Protein AF-A0A2Z5YSB1-F1 (afdb_monomer_lite)

pLDDT: mean 77.32, std 19.32, range [43.06, 97.56]

Secondary structure (DSSP, 8-state):
----S--S---EEEETTEEEE-----HHHHHHHHHHHHHHT--HHHHHHHHHHHHHHHHHHTT---------

Foldseek 3Di:
DPPPDQPPDFDWDDDVPDTDTDDDDDPVVVVVLVVVCVVVVHDSVVVVVVVVVVVVVVVVVVPDPPPVPPDD

Sequence (72 aa):
MLQSAAEKSVAIIAEEGVVRVTASLSRAQEQALKELAAKHKVSVAWLVRYAVDQLVEQGREAQLPLDFARRR

Radius of gyration: 17.85 Å; chains: 1; bounding box: 40×34×57 Å

Structure (mmCIF, N/CA/C/O backbone):
data_AF-A0A2Z5YSB1-F1
#
_entry.id   AF-A0A2Z5YSB1-F1
#
loop_
_atom_site.group_PDB
_atom_site.id
_atom_site.type_symbol
_atom_site.label_atom_id
_atom_site.label_alt_id
_atom_site.label_comp_id
_atom_site.label_asym_id
_atom_site.label_entity_id
_atom_site.label_seq_id
_atom_site.pdbx_PDB_ins_code
_atom_site.Cartn_x
_atom_site.Cartn_y
_atom_site.Cartn_z
_atom_site.occupancy
_atom_site.B_iso_or_equiv
_atom_site.auth_seq_id
_atom_site.auth_comp_id
_atom_site.auth_asym_id
_atom_site.auth_atom_id
_atom_site.pdbx_PDB_model_num
ATOM 1 N N . MET A 1 1 ? 26.326 14.689 1.507 1.00 43.59 1 MET A N 1
ATOM 2 C CA . MET A 1 1 ? 26.266 13.262 1.889 1.00 43.59 1 MET A CA 1
ATOM 3 C C . MET A 1 1 ? 24.845 12.943 2.334 1.00 43.59 1 MET A C 1
ATOM 5 O O . MET A 1 1 ? 24.459 13.366 3.410 1.00 43.59 1 MET A O 1
ATOM 9 N N . LEU A 1 2 ? 24.042 12.299 1.482 1.00 46.16 2 LEU A N 1
ATOM 10 C CA . LEU A 1 2 ? 22.637 11.938 1.758 1.00 46.16 2 LEU A CA 1
ATOM 11 C C . LEU A 1 2 ? 22.298 10.600 1.068 1.00 46.16 2 LEU A C 1
ATOM 13 O O . LEU A 1 2 ? 21.266 10.436 0.433 1.00 46.16 2 LEU A O 1
ATOM 17 N N . GLN A 1 3 ? 23.224 9.644 1.158 1.00 46.75 3 GLN A N 1
ATOM 18 C CA . GLN A 1 3 ? 23.092 8.291 0.611 1.00 46.75 3 GLN A CA 1
ATOM 19 C C . GLN A 1 3 ? 23.466 7.269 1.692 1.00 46.75 3 GLN A C 1
ATOM 21 O O . GLN A 1 3 ? 24.499 6.628 1.588 1.00 46.75 3 GLN A O 1
ATOM 26 N N . SER A 1 4 ? 22.704 7.169 2.787 1.00 48.88 4 SER A N 1
ATOM 27 C CA . SER A 1 4 ? 22.872 6.041 3.726 1.00 48.88 4 SER A CA 1
ATOM 28 C C . SER A 1 4 ? 21.725 5.929 4.743 1.00 48.88 4 SER A C 1
ATOM 30 O O . SER A 1 4 ? 21.920 6.047 5.949 1.00 48.88 4 SER A O 1
ATOM 32 N N . ALA A 1 5 ? 20.484 5.767 4.275 1.00 43.06 5 ALA A N 1
ATOM 33 C CA . ALA A 1 5 ? 1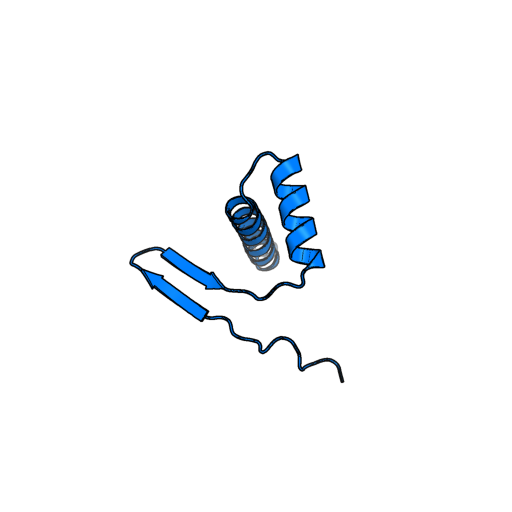9.363 5.448 5.176 1.00 43.06 5 ALA A CA 1
ATOM 34 C C . ALA A 1 5 ? 18.366 4.417 4.621 1.00 43.06 5 ALA A C 1
ATOM 36 O O . ALA A 1 5 ? 17.512 3.944 5.367 1.00 43.06 5 ALA A O 1
ATOM 37 N N . ALA A 1 6 ? 18.477 4.037 3.344 1.00 45.41 6 ALA A N 1
ATOM 38 C CA . ALA A 1 6 ? 17.529 3.138 2.685 1.00 45.41 6 ALA A CA 1
ATOM 39 C C . ALA A 1 6 ? 17.995 1.668 2.607 1.00 45.41 6 ALA A C 1
ATOM 41 O O . ALA A 1 6 ? 17.322 0.856 1.988 1.00 45.41 6 ALA A O 1
ATOM 42 N N . GLU A 1 7 ? 19.100 1.290 3.259 1.00 47.25 7 GLU A N 1
ATOM 43 C CA . GLU A 1 7 ? 19.560 -0.113 3.349 1.00 47.25 7 GLU A CA 1
ATOM 44 C C . GLU A 1 7 ? 18.898 -0.901 4.497 1.00 47.25 7 GLU A C 1
ATOM 46 O O . GLU A 1 7 ? 19.449 -1.873 5.009 1.00 47.25 7 GLU A O 1
ATOM 51 N N . LYS A 1 8 ? 17.704 -0.504 4.951 1.00 48.69 8 LYS A N 1
ATOM 52 C CA . LYS A 1 8 ? 16.993 -1.232 6.012 1.00 48.69 8 LYS A CA 1
ATOM 53 C C . LYS A 1 8 ? 15.975 -2.212 5.434 1.00 48.69 8 LYS A C 1
ATOM 55 O O . LYS A 1 8 ? 14.790 -1.919 5.328 1.00 48.69 8 LYS A O 1
ATOM 60 N N . SER A 1 9 ? 16.501 -3.397 5.134 1.00 50.34 9 SER A N 1
ATOM 61 C CA . SER A 1 9 ? 15.836 -4.698 5.266 1.00 50.34 9 SER A CA 1
ATOM 62 C C . SER A 1 9 ? 14.540 -4.881 4.475 1.00 50.34 9 SER A C 1
ATOM 64 O O . SER A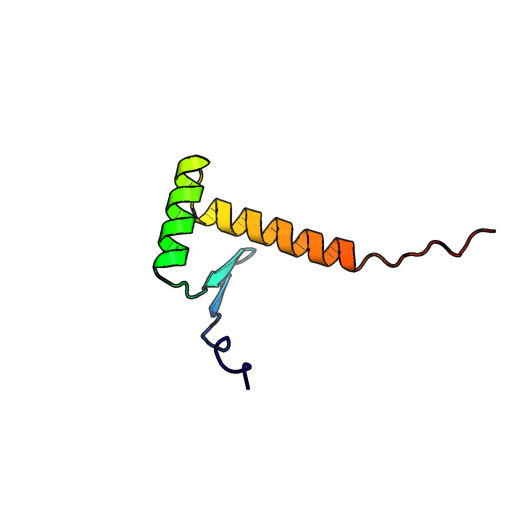 1 9 ? 13.449 -4.925 5.041 1.00 50.34 9 SER A O 1
ATOM 66 N N . VAL A 1 10 ? 14.671 -5.091 3.166 1.00 54.59 10 VAL A N 1
ATOM 67 C CA . VAL A 1 10 ? 13.609 -5.728 2.381 1.00 54.59 10 VAL A CA 1
ATOM 68 C C . VAL A 1 10 ? 13.748 -7.242 2.547 1.00 54.59 10 VAL A C 1
ATOM 70 O O . VAL A 1 10 ? 14.700 -7.840 2.055 1.00 54.59 10 VAL A O 1
ATOM 73 N N . ALA A 1 11 ? 12.807 -7.863 3.257 1.00 62.12 11 ALA A N 1
ATOM 74 C CA . ALA A 1 11 ? 12.655 -9.315 3.266 1.00 62.12 11 ALA A CA 1
ATOM 75 C C . ALA A 1 11 ? 11.623 -9.702 2.203 1.00 62.12 11 ALA A C 1
ATOM 77 O O . ALA A 1 11 ? 10.491 -9.213 2.238 1.00 62.12 11 ALA A O 1
ATOM 78 N N . ILE A 1 12 ? 12.031 -10.559 1.266 1.00 62.59 12 ILE A N 1
ATOM 79 C CA . ILE A 1 12 ? 11.175 -11.115 0.220 1.00 62.59 12 ILE A CA 1
ATOM 80 C C . ILE A 1 12 ? 10.894 -12.571 0.583 1.00 62.59 12 ILE A C 1
ATOM 82 O O . ILE A 1 12 ? 11.818 -13.379 0.630 1.00 62.59 12 ILE A O 1
ATOM 86 N N . ILE A 1 13 ? 9.633 -12.899 0.860 1.00 68.00 13 ILE A N 1
ATOM 87 C CA . ILE A 1 13 ? 9.194 -14.279 1.112 1.00 68.00 13 ILE A CA 1
ATOM 88 C C . ILE A 1 13 ? 8.297 -14.684 -0.053 1.00 68.00 13 ILE A C 1
ATOM 90 O O . ILE A 1 13 ? 7.297 -14.011 -0.312 1.00 68.00 13 ILE A O 1
ATOM 94 N N . ALA A 1 14 ? 8.674 -15.743 -0.767 1.00 57.84 14 ALA A N 1
ATOM 95 C CA . ALA A 1 14 ? 7.924 -16.264 -1.903 1.00 57.84 14 ALA A CA 1
ATOM 96 C C . ALA A 1 14 ? 7.204 -17.563 -1.514 1.00 57.84 14 ALA A C 1
ATOM 98 O O . ALA A 1 14 ? 7.840 -18.509 -1.057 1.00 57.84 14 ALA A O 1
ATOM 99 N N . GLU A 1 15 ? 5.892 -17.599 -1.725 1.00 61.31 15 GLU A N 1
ATOM 100 C CA . GLU A 1 15 ? 5.099 -18.827 -1.872 1.00 61.31 15 GLU A CA 1
ATOM 101 C C . GLU A 1 15 ? 4.654 -18.911 -3.345 1.00 61.31 15 GLU A C 1
ATOM 103 O O . GLU A 1 15 ? 4.690 -17.892 -4.039 1.00 61.31 15 GLU A O 1
ATOM 108 N N . GLU A 1 16 ? 4.291 -20.090 -3.869 1.00 56.03 16 GLU A N 1
ATOM 109 C CA . GLU A 1 16 ? 3.947 -20.253 -5.297 1.00 56.03 16 GLU A CA 1
ATOM 110 C C . GLU A 1 16 ? 2.958 -19.167 -5.779 1.00 56.03 16 GLU A C 1
ATOM 112 O O . GLU A 1 16 ? 1.796 -19.123 -5.383 1.00 56.03 16 GLU A O 1
ATOM 117 N N . GLY A 1 17 ? 3.450 -18.250 -6.623 1.00 71.56 17 GLY A N 1
ATOM 118 C CA . GLY A 1 17 ? 2.678 -17.158 -7.226 1.00 71.56 17 GLY A CA 1
ATOM 119 C C . GLY A 1 17 ? 2.500 -15.879 -6.391 1.00 71.56 17 GLY A C 1
ATOM 120 O O . GLY A 1 17 ? 1.963 -14.906 -6.923 1.00 71.56 17 GLY A O 1
ATOM 121 N N . VAL A 1 18 ? 2.952 -15.820 -5.131 1.00 75.44 18 VAL A N 1
ATOM 122 C CA . VAL A 1 18 ? 2.798 -14.634 -4.264 1.00 75.44 18 VAL A CA 1
ATOM 123 C C . VAL A 1 18 ? 4.113 -14.258 -3.587 1.00 75.44 18 VAL A C 1
ATOM 125 O O . VAL A 1 18 ? 4.727 -15.0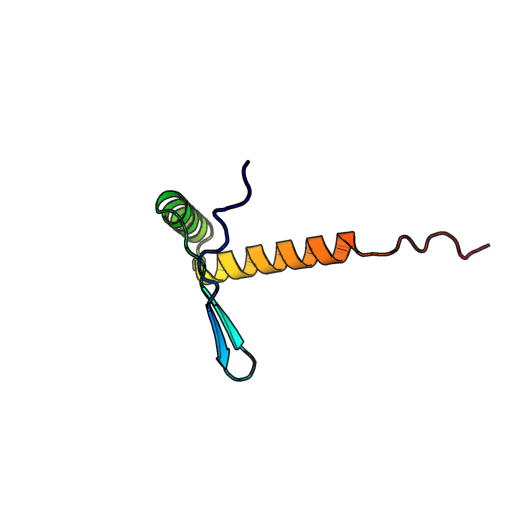50 -2.877 1.00 75.44 18 VAL A O 1
ATOM 128 N N . VAL A 1 19 ? 4.517 -12.997 -3.760 1.00 84.12 19 VAL A N 1
ATOM 129 C CA . VAL A 1 19 ? 5.717 -12.424 -3.143 1.00 84.12 19 VAL A CA 1
ATOM 130 C C . VAL A 1 19 ? 5.314 -11.426 -2.059 1.00 84.12 19 VAL A C 1
ATOM 132 O O . VAL A 1 19 ? 4.640 -10.434 -2.341 1.00 84.12 19 VAL A O 1
ATOM 135 N N . ARG A 1 20 ? 5.736 -11.661 -0.812 1.00 83.88 20 ARG A N 1
ATOM 136 C CA . ARG A 1 20 ? 5.554 -10.712 0.294 1.00 83.88 20 ARG A CA 1
ATOM 137 C C . ARG A 1 20 ? 6.790 -9.830 0.423 1.00 83.88 20 ARG A C 1
ATOM 139 O O . ARG A 1 20 ? 7.892 -10.337 0.610 1.00 83.88 20 ARG A O 1
ATOM 146 N N . VAL A 1 21 ? 6.573 -8.517 0.369 1.00 84.88 21 VAL A N 1
ATOM 147 C CA . VAL A 1 21 ? 7.594 -7.483 0.571 1.00 84.88 21 VAL A CA 1
ATOM 148 C C . VAL A 1 21 ? 7.269 -6.726 1.854 1.00 84.88 21 VAL A C 1
ATOM 150 O O . VAL A 1 21 ? 6.166 -6.199 1.998 1.00 84.88 21 VAL A O 1
ATOM 153 N N . THR A 1 22 ? 8.224 -6.663 2.780 1.00 88.69 22 THR A N 1
ATOM 154 C CA . THR A 1 22 ? 8.092 -5.880 4.017 1.00 88.69 22 THR A CA 1
ATOM 155 C C . THR A 1 22 ? 8.912 -4.600 3.914 1.00 88.69 22 THR A C 1
ATOM 157 O O . THR A 1 22 ? 10.085 -4.645 3.551 1.00 88.69 22 THR A O 1
ATOM 160 N N . ALA A 1 23 ? 8.302 -3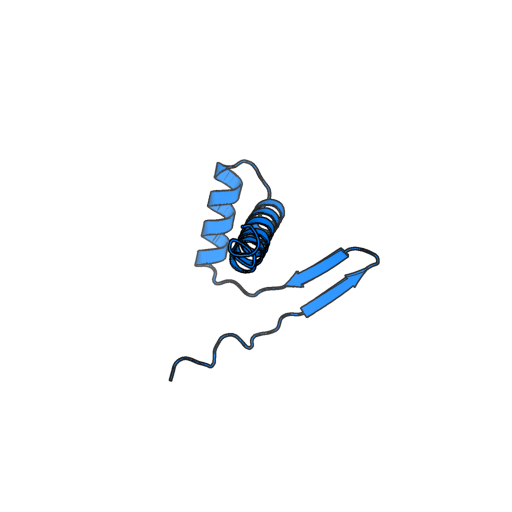.469 4.269 1.00 87.38 23 ALA A N 1
ATOM 161 C CA . ALA A 1 23 ? 8.961 -2.171 4.343 1.00 87.38 23 ALA A CA 1
ATOM 162 C C . ALA A 1 23 ? 8.726 -1.540 5.717 1.00 87.38 23 ALA A C 1
ATOM 164 O O . ALA A 1 23 ? 7.635 -1.632 6.284 1.00 87.38 23 ALA A O 1
ATOM 165 N N . SER A 1 24 ? 9.755 -0.885 6.248 1.00 92.44 24 SER A N 1
ATOM 166 C CA . SER A 1 24 ? 9.630 -0.110 7.481 1.00 92.44 24 SER A CA 1
ATOM 167 C C . SER A 1 24 ? 9.056 1.268 7.172 1.00 92.44 24 SER A C 1
ATOM 169 O O . SER A 1 24 ? 9.559 1.972 6.299 1.00 92.44 24 SER A O 1
ATOM 171 N N . LEU A 1 25 ? 8.027 1.664 7.916 1.00 91.25 25 LEU A N 1
ATOM 172 C CA . LEU A 1 25 ? 7.399 2.978 7.818 1.00 91.25 25 LEU A CA 1
ATOM 173 C C . LEU A 1 25 ? 7.566 3.734 9.134 1.00 91.25 25 LEU A C 1
ATOM 175 O O . LEU A 1 25 ? 7.609 3.142 10.214 1.00 91.25 25 LEU A O 1
ATOM 179 N N . SER A 1 26 ? 7.630 5.060 9.054 1.00 96.00 26 SER A N 1
ATOM 180 C CA . SER A 1 26 ? 7.472 5.898 10.241 1.00 96.00 26 SER A CA 1
ATOM 181 C C . SER A 1 26 ? 6.033 5.816 10.769 1.00 96.00 26 SER A C 1
ATOM 183 O O . SER A 1 26 ? 5.092 5.567 10.014 1.00 96.00 26 SER A O 1
ATOM 185 N N . ARG A 1 27 ? 5.837 6.107 12.061 1.00 94.12 27 ARG A N 1
ATOM 186 C CA . ARG A 1 27 ? 4.493 6.158 12.671 1.00 94.12 27 ARG A CA 1
ATOM 187 C C . ARG A 1 27 ? 3.561 7.156 11.973 1.00 94.12 27 ARG A C 1
ATOM 189 O O . ARG A 1 27 ? 2.372 6.897 11.843 1.00 94.12 27 ARG A O 1
ATOM 196 N N . ALA A 1 28 ? 4.102 8.278 11.491 1.00 95.12 28 ALA A N 1
ATOM 197 C CA . ALA A 1 28 ? 3.329 9.275 10.752 1.00 95.12 28 ALA A CA 1
ATOM 198 C C . ALA A 1 28 ? 2.820 8.729 9.406 1.00 95.12 28 ALA A C 1
ATOM 200 O O . ALA A 1 28 ? 1.662 8.937 9.053 1.00 95.12 28 ALA A O 1
ATOM 201 N N . GLN A 1 29 ? 3.658 7.981 8.680 1.00 94.25 29 GLN A N 1
ATOM 202 C CA . GLN A 1 29 ? 3.266 7.329 7.426 1.00 94.25 29 GLN A CA 1
ATOM 203 C C . GLN A 1 29 ? 2.235 6.218 7.659 1.00 94.25 29 GLN A C 1
ATOM 205 O O . GLN A 1 29 ? 1.282 6.103 6.894 1.00 94.25 29 GLN A O 1
ATOM 210 N N . GLU A 1 30 ? 2.393 5.429 8.725 1.00 94.94 30 GLU A N 1
ATOM 211 C CA . GLU A 1 30 ? 1.411 4.412 9.119 1.00 94.94 30 GLU A CA 1
ATOM 212 C C . GLU A 1 30 ? 0.033 5.036 9.396 1.00 94.94 30 GLU A C 1
ATOM 214 O O . GLU A 1 30 ? -0.984 4.548 8.899 1.00 94.94 30 GLU A O 1
ATOM 219 N N . GLN A 1 31 ? -0.005 6.132 10.157 1.00 97.00 31 GLN A N 1
ATOM 220 C CA . GLN A 1 31 ? -1.247 6.826 10.489 1.00 97.00 31 GLN A CA 1
ATOM 221 C C . GLN A 1 31 ? -1.918 7.419 9.243 1.00 97.00 31 GLN A C 1
ATOM 223 O O . GLN A 1 31 ? -3.109 7.197 9.024 1.00 97.00 31 GLN A O 1
ATOM 228 N N . ALA A 1 32 ? -1.149 8.084 8.378 1.00 96.06 32 ALA A N 1
ATOM 229 C CA . ALA A 1 32 ? -1.662 8.630 7.124 1.00 96.06 32 ALA A CA 1
ATOM 230 C C . ALA A 1 32 ? -2.241 7.535 6.205 1.00 96.06 32 ALA A C 1
ATOM 232 O O . ALA A 1 32 ? -3.303 7.719 5.608 1.00 96.06 32 ALA A O 1
ATOM 233 N N . LEU A 1 33 ? -1.589 6.367 6.127 1.00 94.75 33 LEU A N 1
ATOM 234 C CA . LEU A 1 33 ? -2.098 5.214 5.376 1.00 94.75 33 LEU A CA 1
ATOM 235 C C . LEU A 1 33 ? -3.429 4.702 5.936 1.00 94.75 33 LEU A C 1
ATOM 237 O O . LEU A 1 33 ? -4.334 4.393 5.161 1.00 94.75 33 LEU A O 1
ATOM 241 N N . LYS A 1 34 ? -3.564 4.623 7.266 1.00 96.62 34 LYS A N 1
ATOM 242 C CA . LYS A 1 34 ? -4.806 4.198 7.931 1.00 96.62 34 LYS A CA 1
ATOM 243 C C . LYS A 1 34 ? -5.959 5.160 7.651 1.00 96.62 34 LYS A C 1
ATOM 245 O O . LYS A 1 34 ? -7.052 4.713 7.312 1.00 96.62 34 LYS A O 1
ATOM 250 N N . GLU A 1 35 ? -5.714 6.462 7.751 1.00 97.56 35 GLU A N 1
ATOM 251 C CA . GLU A 1 35 ? -6.719 7.495 7.475 1.00 97.56 35 GLU A CA 1
ATOM 252 C C . GLU A 1 35 ? -7.168 7.475 6.014 1.00 97.56 35 GLU A C 1
ATOM 254 O O . GLU A 1 35 ? -8.367 7.528 5.725 1.00 97.56 35 GLU A O 1
ATOM 259 N N . LEU A 1 36 ? -6.221 7.328 5.085 1.00 96.44 36 LEU A N 1
ATOM 260 C CA . LEU A 1 36 ? -6.528 7.251 3.663 1.00 96.44 36 LEU A CA 1
ATOM 261 C C . LEU A 1 36 ? -7.320 5.978 3.330 1.00 96.44 36 LEU A C 1
ATOM 263 O O . LEU A 1 36 ? -8.332 6.042 2.632 1.00 96.44 36 LEU A O 1
ATOM 267 N N . ALA A 1 37 ? -6.923 4.834 3.887 1.00 96.38 37 ALA A N 1
ATOM 268 C CA . ALA A 1 37 ? -7.647 3.577 3.730 1.00 96.38 37 ALA A CA 1
ATOM 269 C C . ALA A 1 37 ? -9.091 3.681 4.260 1.00 96.38 37 ALA A C 1
ATOM 271 O O . ALA A 1 37 ? -10.033 3.284 3.571 1.00 96.38 37 ALA A O 1
ATOM 272 N N . ALA A 1 38 ? -9.284 4.303 5.430 1.00 96.88 38 ALA A N 1
ATOM 273 C CA . ALA A 1 38 ? -10.605 4.543 6.008 1.00 96.88 38 ALA A CA 1
ATOM 274 C C . ALA A 1 38 ? -11.469 5.462 5.130 1.00 96.88 38 ALA A C 1
ATOM 276 O O . ALA A 1 38 ? -12.627 5.141 4.857 1.00 96.88 38 ALA A O 1
ATOM 277 N N . LYS A 1 39 ? -10.899 6.564 4.622 1.00 97.12 39 LYS A N 1
ATOM 278 C CA . LYS A 1 39 ? -11.584 7.500 3.715 1.00 97.12 39 LYS A CA 1
ATOM 279 C C . LYS A 1 39 ? -12.110 6.801 2.459 1.00 97.12 39 LYS A C 1
ATOM 281 O O . LYS A 1 39 ? -13.223 7.083 2.021 1.00 97.12 39 LYS A O 1
ATOM 286 N N . HIS A 1 40 ? -11.323 5.885 1.900 1.00 95.75 40 HIS A N 1
ATOM 287 C CA . HIS A 1 40 ? -11.669 5.146 0.686 1.00 95.75 40 HIS A CA 1
ATOM 288 C C . HIS A 1 40 ? -12.395 3.815 0.951 1.00 95.75 40 HIS A C 1
ATOM 290 O O . HIS A 1 40 ? -12.768 3.140 -0.004 1.00 95.75 40 HIS A O 1
ATOM 296 N N . LYS A 1 41 ? -12.651 3.456 2.220 1.00 96.31 41 LYS A N 1
ATOM 297 C CA . LYS A 1 41 ? -13.293 2.196 2.649 1.00 96.31 41 LYS A CA 1
ATOM 298 C C . LYS A 1 41 ? -12.587 0.936 2.128 1.00 96.31 41 LYS A C 1
ATOM 300 O O . LYS A 1 41 ? -13.229 -0.044 1.760 1.00 96.31 41 LYS A O 1
ATOM 305 N N . VAL A 1 42 ? -11.260 0.963 2.111 1.00 96.69 42 VAL A N 1
ATOM 306 C CA . VAL A 1 42 ? -10.402 -0.144 1.665 1.00 96.69 42 VAL A CA 1
ATOM 307 C C . VAL A 1 42 ? -9.442 -0.552 2.777 1.00 96.69 42 VAL A C 1
ATOM 309 O O . VAL A 1 42 ? -9.282 0.155 3.770 1.00 96.69 42 VAL A O 1
ATOM 312 N N . SER A 1 43 ? -8.787 -1.704 2.633 1.00 95.94 43 SER A N 1
ATOM 313 C CA . SER A 1 43 ? -7.709 -2.091 3.545 1.00 95.94 43 SER A CA 1
ATOM 314 C C . SER A 1 43 ? -6.407 -1.363 3.198 1.00 95.94 43 SER A C 1
ATOM 316 O O . SER A 1 43 ? -6.164 -1.003 2.045 1.00 95.94 43 SER A O 1
ATOM 318 N N . VAL A 1 44 ? -5.520 -1.197 4.185 1.00 94.69 44 VAL A N 1
ATOM 319 C CA . VAL A 1 44 ? -4.173 -0.638 3.955 1.00 94.69 44 VAL A CA 1
ATOM 320 C C . VAL A 1 44 ? -3.403 -1.474 2.926 1.00 94.69 44 VAL A C 1
ATOM 322 O O . VAL A 1 44 ? -2.751 -0.916 2.051 1.00 94.69 44 VAL A O 1
ATOM 325 N N . ALA A 1 45 ? -3.528 -2.804 2.974 1.00 93.00 45 ALA A N 1
ATOM 326 C CA . ALA A 1 45 ? -2.885 -3.700 2.013 1.00 93.00 45 ALA A CA 1
ATOM 327 C C . ALA A 1 45 ? -3.369 -3.464 0.572 1.00 93.00 45 ALA A C 1
ATOM 329 O O . ALA A 1 45 ? -2.557 -3.450 -0.352 1.00 93.00 45 ALA A O 1
ATOM 330 N N . TRP A 1 46 ? -4.673 -3.235 0.378 1.00 95.31 46 TRP A N 1
ATOM 331 C CA . TRP A 1 46 ? -5.220 -2.884 -0.933 1.00 95.31 46 TRP A CA 1
ATOM 332 C C . TRP A 1 46 ? -4.650 -1.555 -1.434 1.00 95.31 46 TRP A C 1
ATOM 334 O O . TRP A 1 46 ? -4.244 -1.457 -2.588 1.00 95.31 46 TRP A O 1
ATOM 344 N N . LEU A 1 47 ? -4.554 -0.556 -0.552 1.00 95.19 47 LEU A N 1
ATOM 345 C CA . LEU A 1 47 ? -4.037 0.764 -0.904 1.00 95.19 47 LEU A CA 1
ATOM 346 C C . LEU A 1 47 ? -2.554 0.722 -1.293 1.00 95.19 47 LEU A C 1
ATOM 348 O O . LEU A 1 47 ? -2.158 1.348 -2.273 1.00 95.19 47 LEU A O 1
ATOM 352 N N . VAL A 1 48 ? -1.750 -0.057 -0.565 1.00 93.69 48 VAL A N 1
ATOM 353 C CA . VAL A 1 48 ? -0.340 -0.289 -0.902 1.00 93.69 48 VAL A CA 1
ATOM 354 C C . VAL A 1 48 ? -0.218 -0.986 -2.254 1.00 93.69 48 VAL A C 1
ATOM 356 O O . VAL A 1 48 ? 0.569 -0.542 -3.084 1.00 93.69 48 VAL A O 1
ATOM 359 N N . ARG A 1 49 ? -1.023 -2.025 -2.516 1.00 92.00 49 ARG A N 1
ATOM 360 C CA . ARG A 1 49 ? -1.040 -2.702 -3.820 1.00 92.00 49 ARG A CA 1
ATOM 361 C C . ARG A 1 49 ? -1.377 -1.731 -4.952 1.00 92.00 49 ARG A C 1
ATOM 363 O O . ARG A 1 49 ? -0.637 -1.671 -5.921 1.00 92.00 49 ARG A O 1
ATOM 370 N N . TYR A 1 50 ? -2.430 -0.932 -4.791 1.00 94.31 50 TYR A N 1
ATOM 371 C CA . TYR A 1 50 ? -2.833 0.065 -5.782 1.00 94.31 50 TYR A CA 1
ATOM 372 C C . TYR A 1 50 ? -1.723 1.089 -6.064 1.00 94.31 50 TYR A C 1
ATOM 374 O O . TYR A 1 50 ? -1.431 1.385 -7.219 1.00 94.31 50 TYR A O 1
ATOM 382 N N . ALA A 1 51 ? -1.068 1.606 -5.021 1.00 93.19 51 ALA A N 1
ATOM 383 C CA . ALA A 1 51 ? 0.039 2.546 -5.181 1.00 93.19 51 ALA A CA 1
ATOM 384 C C . ALA A 1 51 ? 1.242 1.915 -5.905 1.00 93.19 51 ALA A C 1
ATOM 386 O O . ALA A 1 51 ? 1.859 2.566 -6.747 1.00 93.19 51 ALA A O 1
ATOM 387 N N . VAL A 1 52 ? 1.557 0.650 -5.604 1.00 92.88 52 VAL A N 1
ATOM 388 C CA . VAL A 1 52 ? 2.610 -0.104 -6.300 1.00 92.88 52 VAL A CA 1
ATOM 389 C C . VAL A 1 52 ? 2.244 -0.323 -7.768 1.00 92.88 52 VAL A C 1
ATOM 391 O O . VAL A 1 52 ? 3.086 -0.069 -8.624 1.00 92.88 52 VAL A O 1
ATOM 394 N N . ASP A 1 53 ? 1.004 -0.719 -8.070 1.00 93.44 53 ASP A N 1
ATOM 395 C CA . ASP A 1 53 ? 0.532 -0.917 -9.446 1.00 93.44 53 ASP A CA 1
ATOM 396 C C . ASP A 1 53 ? 0.679 0.377 -10.268 1.00 93.44 53 ASP A C 1
ATOM 398 O O . ASP A 1 53 ? 1.227 0.354 -11.368 1.00 93.44 53 ASP A O 1
ATOM 402 N N . GLN A 1 54 ? 0.282 1.526 -9.705 1.00 93.62 54 GLN A N 1
ATOM 403 C CA . GLN A 1 54 ? 0.443 2.836 -10.351 1.00 93.62 54 GLN A CA 1
ATOM 404 C C . GLN A 1 54 ? 1.915 3.203 -10.589 1.00 93.62 54 GLN A C 1
ATOM 406 O O . GLN A 1 54 ? 2.259 3.700 -11.659 1.00 93.62 54 GLN A O 1
ATOM 411 N N . LEU A 1 55 ? 2.793 2.947 -9.615 1.00 91.19 55 LEU A N 1
ATOM 412 C CA . LEU A 1 55 ? 4.221 3.247 -9.738 1.00 91.19 55 LEU A CA 1
ATOM 413 C C . LEU A 1 55 ? 4.903 2.370 -10.800 1.00 91.19 55 LEU A C 1
ATOM 415 O O . LEU A 1 55 ? 5.739 2.855 -11.562 1.00 91.19 55 LEU A O 1
ATOM 419 N N . VAL A 1 56 ? 4.547 1.083 -10.858 1.00 90.94 56 VAL A N 1
ATOM 420 C CA . VAL A 1 56 ? 5.057 0.153 -11.875 1.00 90.94 56 VAL A CA 1
ATOM 421 C C . VAL A 1 56 ? 4.589 0.570 -13.265 1.00 90.94 56 VAL A C 1
ATOM 423 O O . VAL A 1 56 ? 5.396 0.562 -14.193 1.00 90.94 56 VAL A O 1
ATOM 426 N N . GLU A 1 57 ? 3.324 0.964 -13.409 1.00 90.38 57 GLU A N 1
ATOM 427 C CA . GLU A 1 57 ? 2.780 1.396 -14.697 1.00 90.38 57 GLU A CA 1
ATOM 428 C C . GLU A 1 57 ? 3.460 2.677 -15.196 1.00 90.38 57 GLU A C 1
ATOM 430 O O . GLU A 1 57 ? 3.958 2.709 -16.318 1.00 90.38 57 GLU A O 1
ATOM 435 N N . GLN A 1 58 ? 3.627 3.683 -14.332 1.00 86.62 58 GLN A N 1
ATOM 436 C CA . GLN A 1 58 ? 4.380 4.903 -14.661 1.00 86.62 58 GLN A CA 1
ATOM 437 C C . GLN A 1 58 ? 5.824 4.597 -15.090 1.00 86.62 58 GLN A C 1
ATOM 439 O O . GLN A 1 58 ? 6.353 5.206 -16.021 1.00 86.62 58 GLN A O 1
ATOM 444 N N . GLY A 1 59 ? 6.468 3.624 -14.437 1.00 84.94 59 GLY A N 1
ATOM 445 C CA . GLY A 1 59 ? 7.806 3.163 -14.805 1.00 84.94 59 GLY A CA 1
ATOM 446 C C . GLY A 1 59 ? 7.869 2.449 -16.161 1.00 84.94 59 GLY A C 1
ATOM 447 O O . GLY A 1 59 ? 8.924 2.467 -16.798 1.00 84.94 59 GLY A O 1
ATOM 448 N N . ARG A 1 60 ? 6.767 1.834 -16.611 1.00 80.88 60 ARG A N 1
ATOM 449 C CA . ARG A 1 60 ? 6.639 1.216 -17.942 1.00 80.88 60 ARG A CA 1
ATOM 450 C C . ARG A 1 60 ? 6.348 2.249 -19.021 1.00 80.88 60 ARG A C 1
ATOM 452 O O . ARG A 1 60 ? 6.986 2.207 -20.068 1.00 80.88 60 ARG A O 1
ATOM 459 N N . GLU A 1 61 ? 5.446 3.193 -18.761 1.00 68.06 61 GLU A N 1
ATOM 460 C CA . GLU A 1 61 ? 5.136 4.290 -19.687 1.00 68.06 61 GLU A CA 1
ATOM 461 C C . GLU A 1 61 ? 6.377 5.143 -19.986 1.00 68.06 61 GLU A C 1
ATOM 463 O O . GLU A 1 61 ? 6.633 5.484 -21.140 1.00 68.06 61 GLU A O 1
ATOM 468 N N . ALA A 1 62 ? 7.215 5.403 -18.976 1.00 60.66 62 ALA A N 1
ATOM 469 C CA . ALA A 1 62 ? 8.486 6.111 -19.142 1.00 60.66 62 ALA A CA 1
ATOM 470 C C . ALA A 1 62 ? 9.526 5.352 -19.996 1.00 60.66 62 ALA A C 1
ATOM 472 O O . ALA A 1 62 ? 10.503 5.952 -20.442 1.00 60.66 62 ALA A O 1
ATOM 473 N N . GLN A 1 63 ? 9.337 4.046 -20.218 1.00 58.78 63 GLN A N 1
ATOM 474 C CA . GLN A 1 63 ? 10.226 3.190 -21.012 1.00 58.78 63 GLN A CA 1
ATOM 475 C C . GLN A 1 63 ? 9.729 2.940 -22.438 1.00 58.78 63 GLN A C 1
ATOM 477 O O . GLN A 1 63 ? 10.394 2.212 -23.175 1.00 58.78 63 GLN A O 1
ATOM 482 N N . LEU A 1 64 ? 8.600 3.520 -22.861 1.0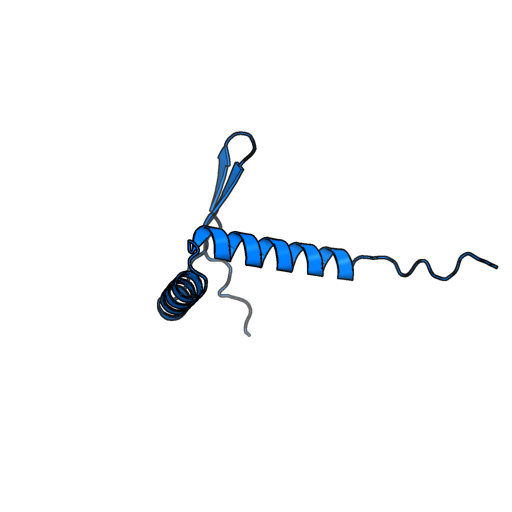0 54.62 64 LEU A N 1
ATOM 483 C CA . LEU A 1 64 ? 8.180 3.419 -24.256 1.00 54.62 64 LEU A CA 1
ATOM 484 C C . LEU A 1 64 ? 9.237 4.098 -25.145 1.00 54.62 64 LEU A C 1
ATOM 486 O O . LEU A 1 64 ? 9.435 5.312 -25.031 1.00 54.62 64 LEU A O 1
ATOM 490 N N . PRO A 1 65 ? 9.919 3.362 -26.047 1.00 54.34 65 PRO A N 1
ATOM 491 C CA . PRO A 1 65 ? 10.714 4.003 -27.074 1.00 54.34 65 PRO A CA 1
ATOM 492 C C . PRO A 1 65 ? 9.744 4.841 -27.901 1.00 54.34 65 PRO A C 1
ATOM 494 O O . PRO A 1 65 ? 8.743 4.331 -28.410 1.00 54.34 65 PRO A O 1
ATOM 497 N N . LEU A 1 66 ? 10.022 6.135 -28.037 1.00 58.12 66 LEU A N 1
ATOM 498 C CA . LEU A 1 66 ? 9.397 6.961 -29.061 1.00 58.12 66 LEU A CA 1
ATOM 499 C C . LEU A 1 66 ? 9.894 6.473 -30.434 1.00 58.12 66 LEU A C 1
ATOM 501 O O . LEU A 1 66 ? 10.691 7.139 -31.088 1.00 58.12 66 LEU A O 1
ATOM 505 N N . ASP A 1 67 ? 9.432 5.306 -30.886 1.00 58.53 67 ASP A N 1
ATOM 506 C CA . ASP A 1 67 ? 9.58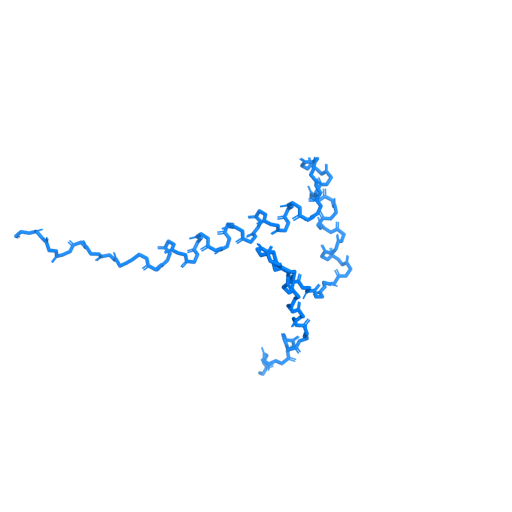5 4.822 -32.259 1.00 58.53 67 ASP A CA 1
ATOM 507 C C . ASP A 1 67 ? 8.624 5.603 -33.173 1.00 58.53 67 ASP A C 1
ATOM 509 O O . ASP A 1 67 ? 7.698 5.070 -33.781 1.00 58.53 67 ASP A O 1
ATOM 513 N N . PHE A 1 68 ? 8.844 6.915 -33.265 1.00 58.84 68 PHE A N 1
ATOM 514 C CA . PHE A 1 68 ? 8.122 7.812 -34.168 1.00 58.84 68 PHE A CA 1
ATOM 515 C C . PHE A 1 68 ? 8.895 8.135 -35.455 1.00 58.84 68 PHE A C 1
ATOM 517 O O . PHE A 1 68 ? 8.466 8.993 -36.217 1.00 58.84 68 PHE A O 1
ATOM 524 N N . ALA A 1 69 ? 9.999 7.446 -35.763 1.00 52.62 69 ALA A N 1
ATOM 525 C CA . ALA A 1 69 ? 10.829 7.789 -36.926 1.00 52.62 69 ALA A CA 1
ATOM 526 C C . ALA A 1 69 ? 11.141 6.617 -37.873 1.00 52.62 69 ALA A C 1
ATOM 528 O O . ALA A 1 69 ? 12.226 6.542 -38.447 1.00 52.62 69 ALA A O 1
ATOM 529 N N . ARG A 1 70 ? 10.183 5.711 -38.108 1.00 57.53 70 ARG A N 1
ATOM 530 C CA . ARG A 1 70 ? 10.235 4.814 -39.279 1.00 57.53 70 ARG A CA 1
ATOM 531 C C . ARG A 1 70 ? 8.887 4.734 -39.991 1.00 57.53 70 ARG A C 1
ATOM 533 O O . ARG A 1 70 ? 8.195 3.727 -39.920 1.00 57.53 70 ARG A O 1
ATOM 540 N N . ARG A 1 71 ? 8.534 5.827 -40.662 1.00 53.09 71 ARG A N 1
ATOM 541 C CA . ARG A 1 71 ? 7.632 5.981 -41.825 1.00 53.09 71 ARG A CA 1
ATOM 542 C C . ARG A 1 71 ? 7.632 7.499 -42.063 1.00 53.09 71 ARG A C 1
ATOM 544 O O . ARG A 1 71 ? 7.189 8.221 -41.186 1.00 53.09 71 ARG A O 1
ATOM 551 N N . ARG A 1 72 ? 8.152 8.063 -43.144 1.00 45.56 72 ARG A N 1
ATOM 552 C CA . ARG A 1 72 ? 8.128 7.667 -44.549 1.00 45.56 72 ARG A CA 1
ATOM 553 C C . ARG A 1 72 ? 9.118 8.555 -45.301 1.00 45.56 72 ARG A C 1
ATOM 555 O O . ARG A 1 72 ? 9.298 9.702 -44.839 1.00 45.56 72 ARG A O 1
#